Protein AF-A0A7C2B9F8-F1 (afdb_monomer_lite)

Foldseek 3Di:
DDDPVVVVVVVVPPPPPPDDPVRVVVLQVQCVPPPVSPSVVSVVVVVVVVVVVVVVVVCVVVVVPPPPPVPVPPVQWDADPVRDIDGDDPDDD

pLDDT: mean 78.38, std 17.36, range [40.56, 97.56]

Secondary structure (DSSP, 8-state):
---HHHHHHHHTT----SS-HHHHHHHHHHHHHHHTT-HHHHHHHHHHHHHHHHHHHHHHHTT-----GGGS--TTEEE-TTS-EEE------

Sequence (93 aa):
MTSEIQKRIERKGLVISRIPIWARDLFIERAKEEFCDDYGMCLSAMIKECGEFSQLKKLFFDNKLNLNSDNIVDEKSIKFANGHTIKYNGGTK

Structure (mmCIF, N/CA/C/O backbone):
data_AF-A0A7C2B9F8-F1
#
_entry.id   AF-A0A7C2B9F8-F1
#
loop_
_atom_site.group_PDB
_atom_site.id
_atom_site.type_symbol
_atom_site.label_atom_id
_atom_site.label_alt_id
_atom_site.label_comp_id
_atom_site.label_asym_id
_atom_site.label_entity_id
_atom_site.label_seq_id
_atom_site.pdbx_PDB_ins_code
_atom_site.Cartn_x
_atom_site.Cartn_y
_atom_site.Cartn_z
_atom_site.occupancy
_atom_site.B_iso_or_equiv
_atom_site.auth_seq_id
_atom_site.auth_comp_id
_atom_site.auth_asym_id
_atom_site.auth_atom_id
_atom_site.pdbx_PDB_model_num
ATOM 1 N N . MET A 1 1 ? 0.032 -34.117 -27.774 1.00 46.19 1 MET A N 1
ATOM 2 C CA . MET A 1 1 ? -0.247 -33.217 -28.913 1.00 46.19 1 MET A CA 1
ATOM 3 C C . MET A 1 1 ? -1.092 -32.059 -28.405 1.00 46.19 1 MET A C 1
ATOM 5 O O . MET A 1 1 ? -2.216 -32.293 -27.988 1.00 46.19 1 MET A O 1
ATOM 9 N N . THR A 1 2 ? -0.537 -30.849 -28.338 1.00 50.84 2 THR A N 1
ATOM 10 C CA . THR A 1 2 ? -1.267 -29.633 -27.936 1.00 50.84 2 THR A CA 1
ATOM 11 C C . THR A 1 2 ? -2.215 -29.186 -29.047 1.00 50.84 2 THR A C 1
ATOM 13 O O . THR A 1 2 ? -1.856 -29.242 -30.225 1.00 50.84 2 THR A O 1
ATOM 16 N N . SER A 1 3 ? -3.429 -28.772 -28.674 1.00 76.69 3 SER A N 1
ATOM 17 C CA . SER A 1 3 ? -4.470 -28.372 -29.626 1.00 76.69 3 SER A CA 1
ATOM 18 C C . SER A 1 3 ? -4.086 -27.090 -30.376 1.00 76.69 3 SER A C 1
ATOM 20 O O . SER A 1 3 ? -3.345 -26.241 -29.872 1.00 76.69 3 SER A O 1
ATOM 22 N N . GLU A 1 4 ? -4.608 -26.922 -31.592 1.00 71.88 4 GLU A N 1
ATOM 23 C CA . GLU A 1 4 ? -4.375 -25.734 -32.432 1.00 71.88 4 GLU A CA 1
ATOM 24 C C . GLU A 1 4 ? -4.811 -24.414 -31.780 1.00 71.88 4 GLU A C 1
ATOM 26 O O . GLU A 1 4 ? -4.277 -23.350 -32.104 1.00 71.88 4 GLU A O 1
ATOM 31 N N . ILE A 1 5 ? -5.738 -24.480 -30.822 1.00 68.12 5 ILE A N 1
ATOM 32 C CA . ILE A 1 5 ? -6.215 -23.326 -30.055 1.00 68.12 5 ILE A CA 1
ATOM 33 C C . ILE A 1 5 ? -5.097 -22.785 -29.153 1.00 68.12 5 ILE A C 1
ATOM 35 O O . ILE A 1 5 ? -4.859 -21.577 -29.136 1.00 68.12 5 ILE A O 1
ATOM 39 N N . GLN A 1 6 ? -4.352 -23.669 -28.479 1.00 61.97 6 GLN A N 1
ATOM 40 C CA . GLN A 1 6 ? -3.270 -23.296 -27.559 1.00 61.97 6 GLN A CA 1
ATOM 41 C C . GLN A 1 6 ? -2.171 -22.497 -28.280 1.00 61.97 6 GLN A C 1
ATOM 43 O O . GLN A 1 6 ? -1.768 -21.422 -27.840 1.00 61.97 6 GLN A O 1
ATOM 48 N N . LYS A 1 7 ? -1.772 -22.963 -29.470 1.00 68.38 7 LYS A N 1
ATOM 49 C CA . LYS A 1 7 ? -0.746 -22.313 -30.300 1.00 68.38 7 LYS A CA 1
ATOM 50 C C . LYS A 1 7 ? -1.168 -20.931 -30.806 1.00 68.38 7 LYS A C 1
ATOM 52 O O . LYS A 1 7 ? -0.313 -20.079 -31.027 1.00 68.38 7 LYS A O 1
ATOM 57 N N . ARG A 1 8 ? -2.470 -20.691 -31.014 1.00 60.88 8 ARG A N 1
ATOM 58 C CA . ARG A 1 8 ? -3.000 -19.380 -31.437 1.00 60.88 8 ARG A CA 1
ATOM 59 C C . ARG A 1 8 ? -3.021 -18.358 -30.302 1.00 60.88 8 ARG A C 1
ATOM 61 O O . ARG A 1 8 ? -2.806 -17.181 -30.581 1.00 60.88 8 ARG A O 1
ATOM 68 N N . ILE A 1 9 ? -3.254 -18.794 -29.064 1.00 60.06 9 ILE A N 1
ATOM 69 C CA . ILE A 1 9 ? -3.194 -17.936 -27.870 1.00 60.06 9 ILE A CA 1
ATOM 70 C C . ILE A 1 9 ? -1.749 -17.470 -27.640 1.00 60.06 9 ILE A C 1
ATOM 72 O O . ILE A 1 9 ? -1.511 -16.276 -27.473 1.00 60.06 9 ILE A O 1
ATOM 76 N N . GLU A 1 10 ? -0.780 -18.382 -27.757 1.00 58.62 10 GLU A N 1
ATOM 77 C CA . GLU A 1 10 ? 0.651 -18.073 -27.626 1.00 58.62 10 GLU A CA 1
ATOM 78 C C . GLU A 1 10 ? 1.175 -17.202 -28.786 1.00 58.62 10 GLU A C 1
ATOM 80 O O . GLU A 1 10 ? 1.883 -16.225 -28.551 1.00 58.62 10 GLU A O 1
ATOM 85 N N . ARG A 1 11 ? 0.774 -17.473 -30.043 1.00 54.03 11 ARG A N 1
ATOM 86 C CA . ARG A 1 11 ? 1.183 -16.667 -31.219 1.00 54.03 11 ARG A CA 1
ATOM 87 C C . ARG A 1 11 ? 0.606 -15.253 -31.256 1.00 54.03 11 ARG A C 1
ATOM 89 O O . ARG A 1 11 ? 1.186 -14.401 -31.921 1.00 54.03 11 ARG A O 1
ATOM 96 N N . LYS A 1 12 ? -0.541 -15.005 -30.619 1.00 53.28 12 LYS A N 1
ATOM 97 C CA . LYS A 1 12 ? -1.166 -13.673 -30.591 1.00 53.28 12 LYS A CA 1
ATOM 98 C C . LYS A 1 12 ? -0.719 -12.807 -29.415 1.00 53.28 12 LYS A C 1
ATOM 100 O O . LYS A 1 12 ? -1.211 -11.690 -29.315 1.00 53.28 12 LYS A O 1
ATOM 105 N N . GLY A 1 13 ? 0.194 -13.280 -28.558 1.00 46.59 13 GLY A N 1
ATOM 106 C CA . GLY A 1 13 ? 0.846 -12.450 -27.537 1.00 46.59 13 GLY A CA 1
ATOM 107 C C . GLY A 1 13 ? -0.118 -11.690 -26.619 1.00 46.59 13 GLY A C 1
ATOM 108 O O . GLY A 1 13 ? 0.258 -10.676 -26.039 1.00 46.59 13 GLY A O 1
ATOM 109 N N . LEU A 1 14 ? -1.368 -12.144 -26.494 1.00 52.81 14 LEU A N 1
ATOM 110 C CA . LEU A 1 14 ? -2.369 -11.539 -25.623 1.00 52.81 14 LEU A CA 1
ATOM 111 C C . LEU A 1 14 ? -2.116 -12.042 -24.203 1.00 52.81 14 LEU A C 1
ATOM 113 O O . LEU A 1 14 ? -2.864 -12.845 -23.651 1.00 52.81 14 LEU A O 1
ATOM 117 N N . VAL A 1 15 ? -1.018 -11.567 -23.615 1.00 56.56 15 VAL A N 1
ATOM 118 C CA . VAL A 1 15 ? -0.837 -11.581 -22.167 1.00 56.56 15 VAL A CA 1
ATOM 119 C C . VAL A 1 15 ? -1.826 -10.560 -21.622 1.00 56.56 15 VAL A C 1
ATOM 121 O O . VAL A 1 15 ? -1.528 -9.373 -21.509 1.00 56.56 15 VAL A O 1
ATOM 124 N N . ILE A 1 16 ? -3.052 -11.004 -21.347 1.00 58.00 16 ILE A N 1
ATOM 125 C CA . ILE A 1 16 ? -4.017 -10.173 -20.634 1.00 58.00 16 ILE A CA 1
ATOM 126 C C . ILE A 1 16 ? -3.467 -10.025 -19.215 1.00 58.00 16 ILE A C 1
ATOM 128 O O . ILE A 1 16 ? -3.552 -10.949 -18.402 1.00 58.00 16 ILE A O 1
ATOM 132 N N . SER A 1 17 ? -2.855 -8.874 -18.928 1.00 67.12 17 SER A N 1
ATOM 133 C CA . SER A 1 17 ? -2.511 -8.498 -17.559 1.00 67.12 17 SER A CA 1
ATOM 134 C C . SER A 1 17 ? -3.784 -8.562 -16.722 1.00 67.12 17 SER A C 1
ATOM 136 O O . SER A 1 17 ? -4.728 -7.815 -16.965 1.00 67.12 17 SER A O 1
ATOM 138 N N . ARG A 1 18 ? -3.816 -9.461 -15.731 1.00 79.19 18 ARG A N 1
ATOM 139 C CA . ARG A 1 18 ? -4.922 -9.536 -14.760 1.00 79.19 18 ARG A CA 1
ATOM 140 C C . ARG A 1 18 ? -4.953 -8.321 -13.833 1.00 79.19 18 ARG A C 1
ATOM 142 O O . ARG A 1 18 ? -5.960 -8.083 -13.178 1.00 79.19 18 ARG A O 1
ATOM 149 N N . ILE A 1 19 ? -3.848 -7.581 -13.767 1.00 83.00 19 ILE A N 1
ATOM 150 C CA . ILE A 1 19 ? -3.726 -6.358 -12.985 1.00 83.00 19 ILE A CA 1
ATOM 151 C C . ILE A 1 19 ? -4.203 -5.198 -13.867 1.00 83.00 19 ILE A C 1
ATOM 153 O O . ILE A 1 19 ? -3.638 -5.010 -14.954 1.00 83.00 19 ILE A O 1
ATOM 157 N N . PRO A 1 20 ? -5.219 -4.431 -13.432 1.00 88.69 20 PRO A N 1
ATOM 158 C CA . PRO A 1 20 ? -5.634 -3.218 -14.121 1.00 88.69 20 PRO A CA 1
ATOM 159 C C . PRO A 1 20 ? -4.465 -2.249 -14.310 1.00 88.69 20 PRO A C 1
ATOM 161 O O . PRO A 1 20 ? -3.615 -2.122 -13.431 1.00 88.69 20 PRO A O 1
ATOM 164 N N . ILE A 1 21 ? -4.452 -1.532 -15.436 1.00 87.06 21 ILE A N 1
ATOM 165 C CA . ILE A 1 21 ? -3.379 -0.585 -15.787 1.00 87.06 21 ILE A CA 1
ATOM 166 C C . ILE A 1 21 ? -3.155 0.431 -14.664 1.00 87.06 21 ILE A C 1
ATOM 168 O O . ILE A 1 21 ? -2.032 0.570 -14.197 1.00 87.06 21 ILE A O 1
ATOM 172 N N . TRP A 1 22 ? -4.233 1.030 -14.149 1.00 92.94 22 TRP A N 1
ATOM 173 C CA . TRP A 1 22 ? -4.159 2.001 -13.054 1.00 92.94 22 TRP A CA 1
ATOM 174 C C . TRP A 1 22 ? -3.458 1.446 -11.806 1.00 92.94 22 TRP A C 1
ATOM 176 O O . TRP A 1 22 ? -2.718 2.164 -11.146 1.00 92.94 22 TRP A O 1
ATOM 186 N N . ALA A 1 23 ? -3.664 0.165 -11.485 1.00 91.62 23 ALA A N 1
ATOM 187 C CA . ALA A 1 23 ? -3.108 -0.448 -10.283 1.00 91.62 23 ALA A CA 1
ATOM 188 C C . ALA A 1 23 ? -1.620 -0.753 -10.460 1.00 91.62 23 ALA A C 1
ATOM 190 O O . ALA A 1 23 ? -0.828 -0.586 -9.536 1.00 91.62 23 ALA A O 1
ATOM 191 N N . ARG A 1 24 ? -1.237 -1.182 -11.666 1.00 92.81 24 ARG A N 1
ATOM 192 C CA . ARG A 1 24 ? 0.165 -1.387 -12.026 1.00 92.81 24 ARG A CA 1
ATOM 193 C C . ARG A 1 24 ? 0.928 -0.065 -12.011 1.00 92.81 24 ARG A C 1
ATOM 195 O O . ARG A 1 24 ? 2.024 -0.020 -11.468 1.00 92.81 24 ARG A O 1
ATOM 202 N N . ASP A 1 25 ? 0.367 0.975 -12.615 1.00 95.25 25 ASP A N 1
ATOM 203 C CA . ASP A 1 25 ? 1.044 2.263 -12.742 1.00 95.25 25 ASP A CA 1
ATOM 204 C C . ASP A 1 25 ? 1.225 2.903 -11.354 1.00 95.25 25 ASP A C 1
ATOM 206 O O . ASP A 1 25 ? 2.342 3.283 -11.014 1.00 95.25 25 ASP A O 1
ATOM 210 N N . LEU A 1 26 ? 0.198 2.839 -10.493 1.00 95.56 26 LEU A N 1
ATOM 211 C CA . LEU A 1 26 ? 0.294 3.246 -9.086 1.00 95.56 26 LEU A CA 1
ATOM 212 C C . LEU A 1 26 ? 1.398 2.492 -8.327 1.00 95.56 26 LEU A C 1
ATOM 214 O O . LEU A 1 26 ? 2.159 3.088 -7.571 1.00 95.56 26 LEU A O 1
ATOM 218 N N . PHE A 1 27 ? 1.499 1.173 -8.518 1.00 95.94 27 PHE A N 1
ATOM 219 C CA . PHE A 1 27 ? 2.543 0.366 -7.882 1.00 95.94 27 PHE A CA 1
ATOM 220 C C . PHE A 1 27 ? 3.950 0.780 -8.335 1.00 95.94 27 PHE A C 1
ATOM 222 O O . PHE A 1 27 ? 4.859 0.878 -7.513 1.00 95.94 27 PHE A O 1
ATOM 229 N N . ILE A 1 28 ? 4.128 1.051 -9.631 1.00 95.75 28 ILE A N 1
ATOM 230 C CA . ILE A 1 28 ? 5.410 1.496 -10.190 1.00 95.75 28 ILE A CA 1
ATOM 231 C C . ILE A 1 28 ? 5.790 2.878 -9.649 1.00 95.75 28 ILE A C 1
ATOM 233 O O . ILE A 1 28 ? 6.938 3.075 -9.259 1.00 95.75 28 ILE A O 1
ATOM 237 N N . GLU A 1 29 ? 4.853 3.827 -9.616 1.00 97.19 29 GLU A N 1
ATOM 238 C CA . GLU A 1 29 ? 5.085 5.167 -9.059 1.00 97.19 29 GLU A CA 1
ATOM 239 C C . GLU A 1 29 ? 5.487 5.085 -7.585 1.00 97.19 29 GLU A C 1
ATOM 241 O O . GLU A 1 29 ? 6.514 5.626 -7.182 1.00 97.19 29 GLU A O 1
ATOM 246 N N . ARG A 1 30 ? 4.762 4.287 -6.800 1.00 96.19 30 ARG A N 1
ATOM 247 C CA . ARG A 1 30 ? 5.040 4.101 -5.376 1.00 96.19 30 ARG A CA 1
ATOM 248 C C . ARG A 1 30 ? 6.407 3.461 -5.113 1.00 96.19 30 ARG A C 1
ATOM 250 O O . ARG A 1 30 ? 7.093 3.846 -4.165 1.00 96.19 30 ARG A O 1
ATOM 257 N N . ALA A 1 31 ? 6.810 2.493 -5.940 1.00 97.56 31 ALA A N 1
ATOM 258 C CA . ALA A 1 31 ? 8.128 1.862 -5.860 1.00 97.56 31 ALA A CA 1
ATOM 259 C C . ALA A 1 31 ? 9.262 2.846 -6.192 1.00 97.56 31 ALA A C 1
ATOM 261 O O . ALA A 1 31 ? 10.306 2.823 -5.541 1.00 97.56 31 ALA A O 1
ATOM 262 N N . LYS A 1 32 ? 9.048 3.741 -7.163 1.00 96.81 32 LYS A N 1
ATOM 263 C CA . LYS A 1 32 ? 9.997 4.806 -7.517 1.00 96.81 32 LYS A CA 1
ATOM 264 C C . LYS A 1 32 ? 10.182 5.816 -6.396 1.00 96.81 32 LYS A C 1
ATOM 266 O O . LYS A 1 32 ? 11.312 6.166 -6.077 1.00 96.81 32 LYS A O 1
ATOM 271 N N . GLU A 1 33 ? 9.078 6.278 -5.819 1.00 96.56 33 GLU A N 1
ATOM 272 C CA . GLU A 1 33 ? 9.082 7.362 -4.836 1.00 96.56 33 GLU A CA 1
ATOM 273 C C . GLU A 1 33 ? 9.702 6.952 -3.499 1.00 96.56 33 GLU A C 1
ATOM 275 O O . GLU A 1 33 ? 10.446 7.732 -2.909 1.00 96.56 33 GLU A O 1
ATOM 280 N N . GLU A 1 34 ? 9.424 5.734 -3.024 1.00 94.44 34 GLU A N 1
ATOM 281 C CA . GLU A 1 34 ? 9.776 5.345 -1.649 1.00 94.44 34 GLU A CA 1
ATOM 282 C C . GLU A 1 34 ? 10.694 4.124 -1.541 1.00 94.44 34 GLU A C 1
ATOM 284 O O . GLU A 1 34 ? 11.244 3.872 -0.469 1.00 94.44 34 GLU A O 1
ATOM 289 N N . PHE A 1 35 ? 10.889 3.369 -2.626 1.00 95.19 35 PHE A N 1
ATOM 290 C CA . PHE A 1 35 ? 11.622 2.099 -2.591 1.00 95.19 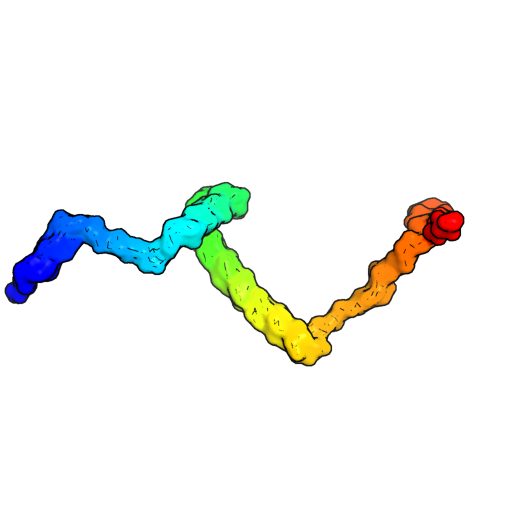35 PHE A CA 1
ATOM 291 C C . PHE A 1 35 ? 12.749 2.002 -3.626 1.00 95.19 35 PHE A C 1
ATOM 293 O O . PHE A 1 35 ? 13.284 0.916 -3.824 1.00 95.19 35 PHE A O 1
ATOM 300 N N . CYS A 1 36 ? 13.146 3.106 -4.270 1.00 94.56 36 CYS A N 1
ATOM 301 C CA . CYS A 1 36 ? 14.235 3.130 -5.258 1.00 94.56 36 CYS A CA 1
ATOM 302 C C . CYS A 1 36 ? 14.067 2.074 -6.371 1.00 94.56 36 CYS A C 1
ATOM 304 O O . CYS A 1 36 ? 15.014 1.358 -6.692 1.00 94.56 36 CYS A O 1
ATOM 306 N N . ASP A 1 37 ? 12.853 1.948 -6.917 1.00 93.94 37 ASP A N 1
ATOM 307 C CA . ASP A 1 37 ? 12.471 0.926 -7.908 1.00 93.94 37 ASP A CA 1
ATOM 308 C C . ASP A 1 37 ? 12.506 -0.534 -7.391 1.00 93.94 37 ASP A C 1
ATOM 310 O O . ASP A 1 37 ? 12.313 -1.475 -8.167 1.00 93.94 37 ASP A O 1
ATOM 314 N N . ASP A 1 38 ? 12.686 -0.764 -6.085 1.00 96.69 38 ASP A N 1
ATOM 315 C CA . ASP A 1 38 ? 12.576 -2.097 -5.485 1.00 96.69 38 ASP A CA 1
ATOM 316 C C . ASP A 1 38 ? 11.104 -2.512 -5.334 1.00 96.69 38 ASP A C 1
ATOM 318 O O . ASP A 1 38 ? 10.421 -2.267 -4.332 1.00 96.69 38 ASP A O 1
ATOM 322 N N . TYR A 1 39 ? 10.613 -3.197 -6.364 1.00 95.25 39 TYR A N 1
ATOM 323 C CA . TYR A 1 39 ? 9.260 -3.745 -6.401 1.00 95.25 39 TYR A CA 1
ATOM 324 C C . TYR A 1 39 ? 9.006 -4.808 -5.321 1.00 95.25 39 TYR A C 1
ATOM 326 O O . TYR A 1 39 ? 7.874 -4.952 -4.859 1.00 95.25 39 TYR A O 1
ATOM 334 N N . GLY A 1 40 ? 10.028 -5.559 -4.900 1.00 96.88 40 GLY A N 1
ATOM 335 C CA . GLY A 1 40 ? 9.878 -6.574 -3.857 1.00 96.88 40 GLY A CA 1
ATOM 336 C C . GLY A 1 40 ? 9.595 -5.934 -2.500 1.00 96.88 40 GLY A C 1
ATOM 337 O O . GLY A 1 40 ? 8.667 -6.340 -1.794 1.00 96.88 40 GLY A O 1
ATOM 338 N N . MET A 1 41 ? 10.345 -4.883 -2.175 1.00 96.94 41 MET A N 1
ATOM 339 C CA . MET A 1 41 ? 10.151 -4.094 -0.960 1.00 96.94 41 MET A CA 1
ATOM 340 C C . MET A 1 41 ? 8.828 -3.331 -0.972 1.00 96.94 41 MET A C 1
ATOM 342 O O . MET A 1 41 ? 8.102 -3.375 0.024 1.00 96.94 41 MET A O 1
ATOM 346 N N . CYS A 1 42 ? 8.464 -2.721 -2.103 1.00 97.19 42 CYS A N 1
ATOM 347 C CA . CYS A 1 42 ? 7.176 -2.046 -2.255 1.00 97.19 42 CYS A CA 1
ATOM 348 C C . CYS A 1 42 ? 5.998 -3.008 -2.022 1.00 97.19 42 CYS A C 1
ATOM 350 O O . CYS A 1 42 ? 5.085 -2.710 -1.251 1.00 97.19 42 CYS A O 1
ATOM 352 N N . LEU A 1 43 ? 6.046 -4.209 -2.612 1.00 96.50 43 LEU A N 1
ATOM 353 C CA . LEU A 1 43 ? 5.011 -5.227 -2.420 1.00 96.50 43 LEU A CA 1
ATOM 354 C C . LEU A 1 43 ? 4.922 -5.692 -0.958 1.00 96.50 43 LEU A C 1
ATOM 356 O O . LEU A 1 43 ? 3.823 -5.824 -0.418 1.00 96.50 43 LEU A O 1
ATOM 360 N N . SER A 1 44 ? 6.067 -5.928 -0.314 1.00 97.44 44 SER A N 1
ATOM 361 C CA . SER A 1 44 ? 6.135 -6.317 1.100 1.00 97.44 44 SER A CA 1
ATOM 362 C C . SER A 1 44 ? 5.493 -5.263 2.012 1.00 97.44 44 SER A C 1
ATOM 364 O O . SER A 1 44 ? 4.664 -5.596 2.865 1.00 97.44 44 SER A O 1
ATOM 366 N N . ALA A 1 45 ? 5.809 -3.984 1.783 1.00 96.44 45 ALA A N 1
ATOM 367 C CA . ALA A 1 45 ? 5.230 -2.865 2.517 1.00 96.44 45 ALA A CA 1
ATOM 368 C C . ALA A 1 45 ? 3.710 -2.780 2.321 1.00 96.44 45 ALA A C 1
ATOM 370 O O . ALA A 1 45 ? 2.975 -2.751 3.305 1.00 96.44 45 ALA A O 1
ATOM 371 N N . MET A 1 46 ? 3.226 -2.864 1.076 1.00 95.31 46 MET A N 1
ATOM 372 C CA . MET A 1 46 ? 1.788 -2.838 0.785 1.00 95.31 46 MET A CA 1
ATOM 373 C C . MET A 1 46 ? 1.024 -3.973 1.478 1.00 95.31 46 MET A C 1
ATOM 375 O O . MET A 1 46 ? -0.069 -3.756 2.003 1.00 95.31 46 MET A O 1
ATOM 379 N N . ILE A 1 47 ? 1.579 -5.190 1.514 1.00 96.19 47 ILE A N 1
ATOM 380 C CA . ILE A 1 47 ? 0.950 -6.326 2.209 1.00 96.19 47 ILE A CA 1
ATOM 381 C C . ILE A 1 47 ? 0.858 -6.053 3.714 1.00 96.19 47 ILE A C 1
ATOM 383 O O . ILE A 1 47 ? -0.183 -6.313 4.327 1.00 96.19 47 ILE A O 1
ATOM 387 N N . LYS A 1 48 ? 1.926 -5.511 4.307 1.00 96.62 48 LYS A N 1
ATOM 388 C CA . LYS A 1 48 ? 1.958 -5.148 5.726 1.00 96.62 48 LYS A CA 1
ATOM 389 C C . LYS A 1 48 ? 0.920 -4.069 6.048 1.00 96.62 48 LYS A C 1
ATOM 391 O O . LYS A 1 48 ? 0.093 -4.279 6.935 1.00 96.62 48 LYS A O 1
ATOM 396 N N . GLU A 1 49 ? 0.901 -2.982 5.281 1.00 95.31 49 GLU A N 1
ATOM 397 C CA . GLU A 1 49 ? -0.067 -1.885 5.414 1.00 95.31 49 GLU A CA 1
ATOM 398 C C . GLU A 1 49 ? -1.514 -2.373 5.263 1.00 95.31 49 GLU A C 1
ATOM 400 O O . GLU A 1 49 ? -2.386 -1.985 6.040 1.00 95.31 49 GLU A O 1
ATOM 405 N N . CYS A 1 50 ? -1.791 -3.283 4.320 1.00 95.44 50 CYS A N 1
ATOM 406 C CA . CYS A 1 50 ? -3.122 -3.880 4.174 1.00 95.44 50 CYS A CA 1
ATOM 407 C C . CYS A 1 50 ? -3.564 -4.619 5.448 1.00 95.44 50 CYS A C 1
ATOM 409 O O . CYS A 1 50 ? -4.729 -4.528 5.855 1.00 95.44 50 CYS A O 1
ATOM 411 N N . GLY A 1 51 ? -2.639 -5.342 6.085 1.00 94.44 51 GLY A N 1
ATOM 412 C CA . GLY A 1 51 ? -2.879 -6.026 7.352 1.00 94.44 51 GLY A CA 1
ATOM 413 C C . GLY A 1 51 ? -3.179 -5.048 8.488 1.00 94.44 51 GLY A C 1
ATOM 414 O O . GLY A 1 51 ? -4.189 -5.196 9.181 1.00 94.44 51 GLY A O 1
ATOM 415 N N . GLU A 1 52 ? -2.346 -4.019 8.636 1.00 94.81 52 GLU A N 1
ATOM 416 C CA . GLU A 1 52 ? -2.509 -2.960 9.638 1.00 94.81 52 GLU A CA 1
ATOM 417 C C . GLU A 1 52 ? -3.832 -2.204 9.448 1.00 94.81 52 GLU A C 1
ATOM 419 O O . GLU A 1 52 ? -4.599 -2.044 10.397 1.00 94.81 52 GLU A O 1
ATOM 424 N N . PHE A 1 53 ? -4.177 -1.836 8.212 1.00 95.38 53 PHE A N 1
ATOM 425 C CA . PHE A 1 53 ? -5.440 -1.175 7.888 1.00 95.38 53 PHE A CA 1
ATOM 426 C C . PHE A 1 53 ? -6.658 -2.050 8.203 1.00 95.38 53 PHE A C 1
ATOM 428 O O . PHE A 1 53 ? -7.678 -1.560 8.696 1.00 95.38 53 PHE A O 1
ATOM 435 N N . SER A 1 54 ? -6.579 -3.361 7.952 1.00 94.38 54 SER A N 1
ATOM 436 C CA . SER A 1 54 ? -7.652 -4.287 8.322 1.00 94.38 54 SER A CA 1
ATOM 437 C C . SER A 1 54 ? -7.845 -4.361 9.839 1.00 94.38 54 SER A C 1
ATOM 439 O O . SER A 1 54 ? -8.984 -4.398 10.311 1.00 94.38 54 SER A O 1
ATOM 441 N N . GLN A 1 55 ? -6.754 -4.366 10.607 1.00 93.56 55 GLN A N 1
ATOM 442 C CA . GLN A 1 55 ? -6.813 -4.344 12.070 1.00 93.56 55 GLN A CA 1
ATOM 443 C C . GLN A 1 55 ? -7.365 -3.014 12.588 1.00 93.56 55 GLN A C 1
ATOM 445 O O . GLN A 1 55 ? -8.252 -3.016 13.441 1.00 93.56 55 GLN A O 1
ATOM 450 N N . LEU A 1 56 ? -6.913 -1.890 12.028 1.00 93.06 56 LEU A N 1
ATOM 451 C CA . LEU A 1 56 ? -7.393 -0.558 12.383 1.00 93.06 56 LEU A CA 1
ATOM 452 C C . LEU A 1 56 ? -8.900 -0.425 12.145 1.00 93.06 56 LEU A C 1
ATOM 454 O O . LEU A 1 56 ? -9.626 0.006 13.038 1.00 93.06 56 LEU A O 1
ATOM 458 N N . LYS A 1 57 ? -9.393 -0.871 10.980 1.00 93.44 57 LYS A N 1
ATOM 459 C CA . LYS A 1 57 ? -10.834 -0.905 10.685 1.00 93.44 57 LYS A CA 1
ATOM 460 C C . LYS A 1 57 ? -11.603 -1.709 11.727 1.00 93.44 57 LYS A C 1
ATOM 462 O O . LYS A 1 57 ? -12.638 -1.250 12.198 1.00 93.44 57 LYS A O 1
ATOM 467 N N . LYS A 1 58 ? -11.093 -2.879 12.123 1.00 93.38 58 LYS A N 1
ATOM 468 C CA . LYS A 1 58 ? -11.725 -3.697 13.166 1.00 93.38 58 LYS A CA 1
ATOM 469 C C . LYS A 1 58 ? -11.802 -2.947 14.496 1.00 93.38 58 LYS A C 1
ATOM 471 O O . LYS A 1 58 ? -12.865 -2.897 15.097 1.00 93.38 58 LYS A O 1
ATOM 476 N N . LEU A 1 59 ? -10.704 -2.334 14.935 1.00 92.19 59 LEU A N 1
ATOM 477 C CA . LEU A 1 59 ? -10.684 -1.543 16.169 1.00 92.19 59 LEU A CA 1
ATOM 478 C C . LEU A 1 59 ? -11.646 -0.349 16.110 1.00 92.19 59 LEU A C 1
ATOM 480 O O . LEU A 1 59 ? -12.239 -0.005 17.130 1.00 92.19 59 LEU A O 1
ATOM 484 N N . PHE A 1 60 ? -11.817 0.256 14.931 1.00 90.06 60 PHE A N 1
ATOM 485 C CA . PHE A 1 60 ? -12.695 1.406 14.727 1.00 90.06 60 PHE A CA 1
ATOM 486 C C . PHE A 1 60 ? -14.159 0.998 14.879 1.00 90.06 60 PHE A C 1
ATOM 488 O O . PHE A 1 60 ? -14.880 1.577 15.686 1.00 90.06 60 PHE A O 1
ATOM 495 N N . PHE A 1 61 ? -14.579 -0.048 14.165 1.00 91.62 61 PHE A N 1
ATOM 496 C CA . PHE A 1 61 ? -15.954 -0.547 14.238 1.00 91.62 61 PHE A CA 1
ATOM 497 C C . PHE A 1 61 ? -16.288 -1.205 15.583 1.00 91.62 61 PHE A C 1
ATOM 499 O O . PHE A 1 61 ? -17.433 -1.137 16.018 1.00 91.62 61 PHE A O 1
ATOM 506 N N . ASP A 1 62 ? -15.298 -1.771 16.278 1.00 92.69 62 ASP A N 1
ATOM 507 C CA . ASP A 1 62 ? -15.461 -2.298 17.637 1.00 92.69 62 ASP A CA 1
ATOM 508 C C . ASP A 1 62 ? -15.473 -1.194 18.719 1.00 92.69 62 ASP A C 1
ATOM 510 O O . ASP A 1 62 ? -15.572 -1.512 19.905 1.00 92.69 62 ASP A O 1
ATOM 514 N N . ASN A 1 63 ? -15.320 0.083 18.343 1.00 84.62 63 ASN A N 1
ATOM 515 C CA . ASN A 1 63 ? -15.166 1.225 19.252 1.00 84.62 63 ASN A CA 1
ATOM 516 C C . ASN A 1 63 ? -14.036 1.038 20.292 1.00 84.62 63 ASN A C 1
ATOM 518 O O . ASN A 1 63 ? -14.126 1.473 21.438 1.00 84.62 63 ASN A O 1
ATOM 522 N N . LYS A 1 64 ? -12.965 0.342 19.891 1.00 85.88 64 LYS A N 1
ATOM 523 C CA . LYS A 1 64 ? -11.758 0.070 20.699 1.00 85.88 64 LYS A CA 1
ATOM 524 C C . LYS A 1 64 ? -10.600 1.003 20.360 1.00 85.88 64 LYS A C 1
ATOM 526 O O . LYS A 1 64 ? -9.517 0.890 20.931 1.00 85.88 64 LYS A O 1
ATOM 531 N N . LEU A 1 65 ? -10.810 1.897 19.403 1.00 82.75 65 LEU A N 1
ATOM 532 C CA . LEU A 1 65 ? -9.875 2.954 19.069 1.00 82.75 65 LEU A CA 1
ATOM 533 C C . LEU A 1 65 ? -9.983 4.028 20.152 1.00 82.75 65 LEU A C 1
ATOM 535 O O . LEU A 1 65 ? -10.907 4.835 20.148 1.00 82.75 65 LEU A O 1
ATOM 539 N N . ASN A 1 66 ? -9.052 3.999 21.108 1.00 71.88 66 ASN A N 1
ATOM 540 C CA . ASN A 1 66 ? -8.958 5.026 22.137 1.00 71.88 66 ASN A CA 1
ATOM 541 C C . ASN A 1 66 ? -8.407 6.322 21.523 1.00 71.88 66 ASN A C 1
ATOM 543 O O . ASN A 1 66 ? -7.220 6.633 21.615 1.00 71.88 66 ASN A O 1
ATOM 547 N N . LEU A 1 67 ? -9.280 7.040 20.823 1.00 69.56 67 LEU A N 1
ATOM 548 C CA . LEU A 1 67 ? -9.030 8.378 20.318 1.00 69.56 67 LEU A CA 1
ATOM 549 C C . LEU A 1 67 ? -9.272 9.349 21.475 1.00 69.56 67 LEU A C 1
ATOM 551 O O . LEU A 1 67 ? -10.333 9.960 21.560 1.00 69.56 67 LEU A O 1
ATOM 555 N N . ASN A 1 68 ? -8.315 9.448 22.400 1.00 62.66 68 ASN A N 1
ATOM 556 C CA . ASN A 1 68 ? -8.365 10.454 23.460 1.00 62.66 68 ASN A CA 1
ATOM 557 C C . ASN A 1 68 ? -8.463 11.848 22.814 1.00 62.66 68 ASN A C 1
ATOM 559 O O . ASN A 1 68 ? -7.472 12.392 22.324 1.00 62.66 68 ASN A O 1
ATOM 563 N N . SER A 1 69 ? -9.662 12.431 22.833 1.00 57.94 69 SER A N 1
ATOM 564 C CA . SER A 1 69 ? -9.940 13.811 22.422 1.00 57.94 69 SER A CA 1
ATOM 565 C C . SER A 1 69 ? -9.355 14.845 23.386 1.00 57.94 69 SER A C 1
ATOM 567 O O . SER A 1 69 ? -9.361 16.033 23.086 1.00 57.94 69 SER A O 1
ATOM 569 N N . ASP A 1 70 ? -8.814 14.405 24.523 1.00 56.53 70 ASP A N 1
ATOM 570 C CA . ASP A 1 70 ? -8.336 15.265 25.611 1.00 56.53 70 ASP A CA 1
ATOM 571 C C . ASP A 1 70 ? -7.081 16.086 25.255 1.00 56.53 70 ASP A C 1
ATOM 573 O O . ASP A 1 70 ? -6.701 16.986 26.000 1.00 56.53 70 ASP A O 1
ATOM 577 N N . ASN A 1 71 ? -6.456 15.818 24.101 1.00 52.94 71 ASN A N 1
ATOM 578 C CA . ASN A 1 71 ? -5.361 16.620 23.541 1.00 52.94 71 ASN A CA 1
ATOM 579 C C . ASN A 1 71 ? -5.787 17.514 22.367 1.00 52.94 71 ASN A C 1
ATOM 581 O O . ASN A 1 71 ? -4.931 18.157 21.755 1.00 52.94 71 ASN A O 1
ATOM 585 N N . ILE A 1 72 ? -7.083 17.586 22.040 1.00 55.19 72 ILE A N 1
ATOM 586 C CA . ILE A 1 72 ? -7.587 18.669 21.194 1.00 55.19 72 ILE A CA 1
ATOM 587 C C . ILE A 1 72 ? -7.533 19.915 22.071 1.00 55.19 72 ILE A C 1
ATOM 589 O O . ILE A 1 72 ? -8.431 20.181 22.866 1.00 55.19 72 ILE A O 1
ATOM 593 N N . VAL A 1 73 ? -6.405 20.625 21.992 1.00 57.22 73 VAL A N 1
ATOM 594 C CA . VAL A 1 73 ? -6.229 21.937 22.607 1.00 57.22 73 VAL A CA 1
ATOM 595 C C . VAL A 1 73 ? -7.418 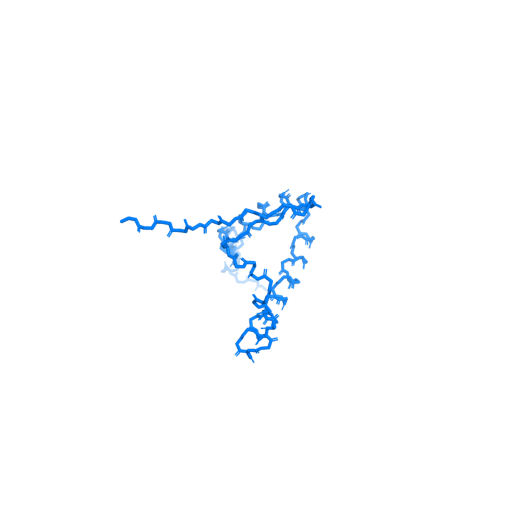22.771 22.162 1.00 57.22 73 VAL A C 1
ATOM 597 O O . VAL A 1 73 ? -7.558 23.046 20.975 1.00 57.22 73 VAL A O 1
ATOM 600 N N . ASP A 1 74 ? -8.285 23.109 23.113 1.00 54.31 74 ASP A N 1
ATOM 601 C CA . ASP A 1 74 ? -9.401 24.027 22.929 1.00 54.31 74 ASP A CA 1
ATOM 602 C C . ASP A 1 74 ? -8.861 25.239 22.140 1.00 54.31 74 ASP A C 1
ATOM 604 O O . ASP A 1 74 ? -8.039 26.003 22.661 1.00 54.31 74 ASP A O 1
ATOM 608 N N . GLU A 1 75 ? -9.236 25.361 20.855 1.00 57.00 75 GLU A N 1
ATOM 609 C CA . GLU A 1 75 ? -8.623 26.250 19.835 1.00 57.00 75 GLU A CA 1
ATOM 610 C C . GLU A 1 75 ? -8.656 27.744 20.218 1.00 57.00 75 GLU A C 1
ATOM 612 O O . GLU A 1 75 ? -8.151 28.618 19.516 1.00 57.00 75 GLU A O 1
ATOM 617 N N . LYS A 1 76 ? -9.244 28.065 21.368 1.00 63.81 76 LYS A N 1
ATOM 618 C CA . LYS A 1 76 ? -9.399 29.409 21.911 1.00 63.81 76 LYS A CA 1
ATOM 619 C C . LYS A 1 76 ? -8.160 29.923 22.630 1.00 63.81 76 LYS A C 1
ATOM 621 O O . LYS A 1 76 ? -8.172 31.082 23.053 1.00 63.81 76 LYS A O 1
ATOM 626 N N . SER A 1 77 ? -7.094 29.129 22.789 1.00 64.50 77 SER A N 1
ATOM 627 C CA . SER A 1 77 ? -5.843 29.661 23.336 1.00 64.50 77 SER A CA 1
ATOM 628 C C . SER A 1 77 ? -4.559 29.005 22.833 1.00 64.50 77 SER A C 1
ATOM 630 O O . SER A 1 77 ? -4.456 27.787 22.762 1.00 64.50 77 SER A O 1
ATOM 632 N N . ILE A 1 78 ? -3.546 29.835 22.568 1.00 72.62 78 ILE A N 1
ATOM 633 C CA . ILE A 1 78 ? -2.176 29.408 22.258 1.00 72.62 78 ILE A CA 1
ATOM 634 C C . ILE A 1 78 ? -1.297 29.722 23.469 1.00 72.62 78 ILE A C 1
ATOM 636 O O . ILE A 1 78 ? -1.194 30.881 23.880 1.00 72.62 78 ILE A O 1
ATOM 640 N N . LYS A 1 79 ? -0.658 28.695 24.041 1.00 75.19 79 LYS A N 1
ATOM 641 C CA . LYS A 1 79 ? 0.341 28.838 25.110 1.00 75.19 79 LYS A CA 1
ATOM 642 C C . LYS A 1 79 ? 1.749 28.779 24.525 1.00 75.19 79 LYS A C 1
ATOM 644 O O . LYS A 1 79 ? 2.096 27.829 23.831 1.00 75.19 79 LYS A O 1
ATOM 649 N N . PHE A 1 80 ? 2.561 29.777 24.842 1.00 71.44 80 PHE A N 1
ATOM 650 C CA . PHE A 1 80 ? 3.963 29.870 24.455 1.00 71.44 80 PHE A CA 1
ATOM 651 C C . PHE A 1 80 ? 4.860 29.275 25.548 1.00 71.44 80 PHE A C 1
ATOM 653 O O . PHE A 1 80 ? 4.528 29.308 26.733 1.00 71.44 80 PHE A O 1
ATOM 660 N N . ALA A 1 81 ? 6.034 28.769 25.160 1.00 70.81 81 ALA A N 1
ATOM 661 C CA . ALA A 1 81 ? 7.001 28.147 26.074 1.00 70.81 81 ALA A CA 1
ATOM 662 C C . ALA A 1 81 ? 7.544 29.100 27.163 1.00 70.81 81 ALA A C 1
ATOM 664 O O . ALA A 1 81 ? 8.061 28.649 28.179 1.00 70.81 81 ALA A O 1
ATOM 665 N N . ASN A 1 82 ? 7.393 30.414 26.980 1.00 76.88 82 ASN A N 1
ATOM 666 C CA . ASN A 1 82 ? 7.731 31.447 27.965 1.00 76.88 82 ASN A CA 1
ATOM 667 C C . ASN A 1 82 ? 6.599 31.723 28.981 1.00 76.88 82 ASN A C 1
ATOM 669 O O . ASN A 1 82 ? 6.670 32.696 29.726 1.00 76.88 82 ASN A O 1
ATOM 673 N N . GLY A 1 83 ? 5.538 30.910 28.986 1.00 75.31 83 GLY A N 1
ATOM 674 C CA . GLY A 1 83 ? 4.386 31.056 29.880 1.00 75.31 83 GLY A CA 1
ATOM 675 C C . GLY A 1 83 ? 3.325 32.045 29.394 1.00 75.31 83 GLY A C 1
ATOM 676 O O . GLY A 1 83 ? 2.266 32.160 30.014 1.00 75.31 83 GLY A O 1
ATOM 677 N N . HIS A 1 84 ? 3.550 32.735 28.274 1.00 75.06 84 HIS A N 1
ATOM 678 C CA . HIS A 1 84 ? 2.561 33.654 27.722 1.00 75.06 84 HIS A CA 1
ATOM 679 C C . HIS A 1 84 ? 1.390 32.878 27.104 1.00 75.06 84 HIS A C 1
ATOM 681 O O . HIS A 1 84 ? 1.592 31.885 26.412 1.00 75.06 84 HIS A O 1
ATOM 687 N N . THR A 1 85 ? 0.151 33.321 27.332 1.00 81.56 85 THR A N 1
ATOM 688 C CA . THR A 1 85 ? -1.047 32.715 26.722 1.00 81.56 85 THR A CA 1
ATOM 689 C C . THR A 1 85 ? -1.808 33.766 25.919 1.00 81.56 85 THR A C 1
ATOM 691 O O . THR A 1 85 ? -2.151 34.812 26.468 1.00 81.56 85 THR A O 1
ATOM 694 N N . ILE A 1 86 ? -2.095 33.491 24.645 1.00 76.75 86 ILE A N 1
ATOM 695 C CA . ILE A 1 86 ? -2.993 34.303 23.811 1.00 76.75 86 ILE A CA 1
ATOM 696 C C . ILE A 1 86 ? -4.362 33.631 23.807 1.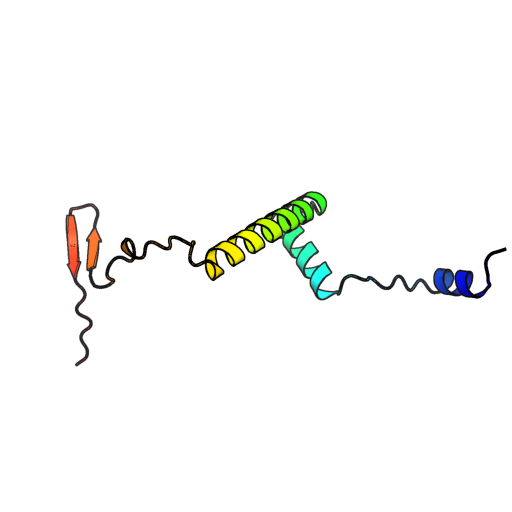00 76.75 86 ILE A C 1
ATOM 698 O O . ILE A 1 86 ? -4.446 32.445 23.503 1.00 76.75 86 ILE A O 1
ATOM 702 N N . LYS A 1 87 ? -5.422 34.374 24.143 1.00 77.25 87 LYS A N 1
ATOM 703 C CA . LYS A 1 87 ? -6.815 33.917 24.032 1.00 77.25 87 LYS A CA 1
ATOM 704 C C . LYS A 1 87 ? -7.466 34.577 22.820 1.00 77.25 87 LYS A C 1
ATOM 706 O O . LYS A 1 87 ? -7.468 35.803 22.734 1.00 77.25 87 LYS A O 1
ATOM 711 N N . TYR A 1 88 ? -8.028 33.785 21.913 1.00 68.19 88 TYR A N 1
ATOM 712 C CA . TYR A 1 88 ? -8.758 34.290 20.752 1.00 68.19 88 TYR A CA 1
ATOM 713 C C . TYR A 1 88 ? -10.254 34.255 21.060 1.00 68.19 88 TYR A C 1
ATOM 715 O O . TYR A 1 88 ? -10.850 33.186 21.182 1.00 68.19 88 TYR A O 1
ATOM 723 N N . ASN A 1 89 ? -10.875 35.427 21.190 1.00 59.12 89 ASN A N 1
ATOM 724 C CA . ASN A 1 89 ? -12.329 35.515 21.151 1.00 59.12 89 ASN A CA 1
ATOM 725 C C . ASN A 1 89 ? -12.740 35.474 19.680 1.00 59.12 89 ASN A C 1
ATOM 727 O O . ASN A 1 89 ? -12.447 36.412 18.940 1.00 59.12 89 ASN A O 1
ATOM 731 N N . GLY A 1 90 ? -13.406 34.395 19.262 1.00 57.31 90 GLY A N 1
ATOM 732 C CA . GLY A 1 90 ? -14.130 34.345 17.994 1.00 57.31 90 GLY A CA 1
ATOM 733 C C . GLY A 1 90 ? -15.240 35.393 18.015 1.00 57.31 90 GLY A C 1
ATOM 734 O O . GLY A 1 90 ? -16.363 35.110 18.416 1.00 57.31 90 GLY A O 1
ATOM 735 N N . GLY A 1 91 ? -14.892 36.635 17.687 1.00 45.38 91 GLY A N 1
ATOM 736 C CA . GLY A 1 91 ? -15.826 37.743 17.614 1.00 45.38 91 GLY A CA 1
ATOM 737 C C . GLY A 1 91 ? -16.659 37.621 16.350 1.00 45.38 91 GLY A C 1
ATOM 738 O O . GLY A 1 91 ? -16.221 38.043 15.286 1.00 45.38 91 GLY A O 1
ATOM 739 N N . THR A 1 92 ? -17.866 37.081 16.467 1.00 45.22 92 THR A N 1
ATOM 740 C CA . THR A 1 92 ? -18.953 37.427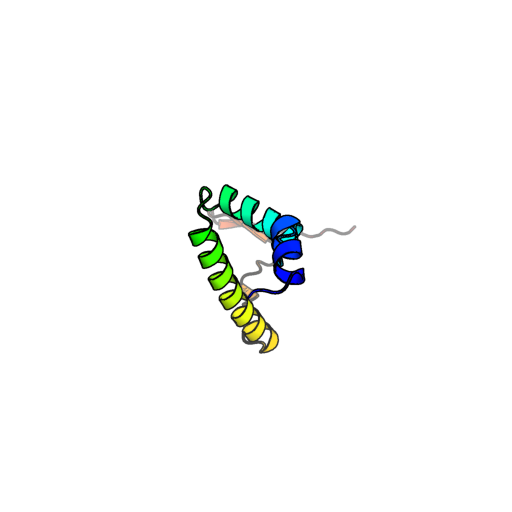 15.549 1.00 45.22 92 THR A CA 1
ATOM 741 C C . THR A 1 92 ? -19.564 38.736 16.041 1.00 45.22 92 THR A C 1
ATOM 743 O O . THR A 1 92 ? -20.151 38.770 17.125 1.00 45.22 92 THR A 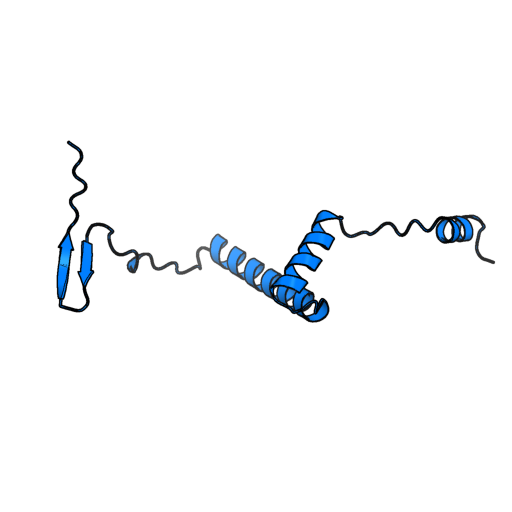O 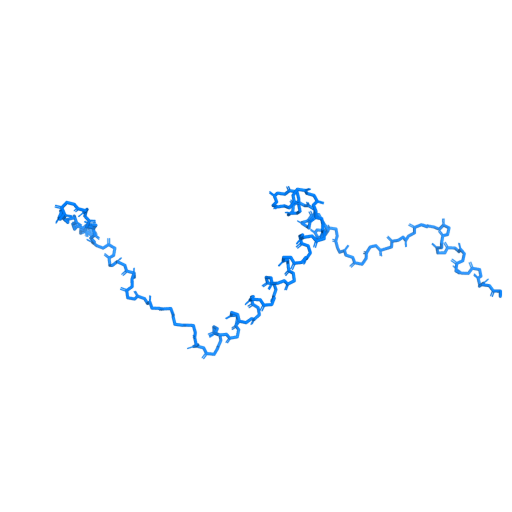1
ATOM 746 N N . LYS A 1 93 ? -19.357 39.817 15.283 1.00 40.56 93 LYS A N 1
ATOM 747 C CA . LYS A 1 93 ? -20.245 40.985 15.317 1.00 40.56 93 LYS A CA 1
ATOM 748 C C . LYS A 1 93 ? -21.515 40.667 14.543 1.00 40.56 93 LYS A C 1
ATOM 750 O O . LYS A 1 93 ? -21.390 39.947 13.528 1.00 40.56 93 LYS A O 1
#

Radius of gyration: 26.89 Å; chains: 1; bounding box: 34×74×62 Å